Protein AF-A0A434VBG2-F1 (afdb_monomer_lite)

Sequence (48 aa):
IALTGRPVFSVQHHPEASPGPQDSHYLFRRFVNLIRERRGEPALAERA

Radius of gyration: 12.26 Å; chains: 1; bounding box: 28×16×29 Å

Structure (mmCIF, N/CA/C/O backbone):
data_AF-A0A434VBG2-F1
#
_entry.id   AF-A0A434VBG2-F1
#
loop_
_atom_site.group_PDB
_atom_site.id
_atom_site.type_symbol
_atom_site.label_atom_id
_atom_site.label_alt_id
_atom_site.label_comp_id
_atom_site.label_asym_id
_atom_site.label_entity_id
_atom_site.label_seq_id
_atom_site.pdbx_PDB_ins_code
_atom_site.Cartn_x
_atom_site.Cartn_y
_atom_site.Cartn_z
_atom_site.occupancy
_atom_site.B_iso_or_equiv
_atom_site.auth_seq_id
_atom_site.auth_comp_id
_atom_site.auth_asym_id
_atom_site.auth_atom_id
_atom_site.pdbx_PDB_model_num
ATOM 1 N N . ILE A 1 1 ? 7.102 -4.187 3.887 1.00 89.06 1 ILE A N 1
ATOM 2 C CA . ILE A 1 1 ? 7.002 -4.615 5.308 1.00 89.06 1 ILE A CA 1
ATOM 3 C C . ILE A 1 1 ? 5.624 -4.212 5.827 1.00 89.06 1 ILE A C 1
ATOM 5 O O . ILE A 1 1 ? 5.132 -3.170 5.412 1.00 89.06 1 ILE A O 1
ATOM 9 N N . ALA A 1 2 ? 4.980 -5.021 6.671 1.00 94.69 2 ALA A N 1
ATOM 10 C CA . ALA A 1 2 ? 3.697 -4.693 7.300 1.00 94.69 2 ALA A CA 1
ATOM 11 C C . ALA A 1 2 ? 3.705 -5.124 8.772 1.00 94.69 2 ALA A C 1
ATOM 13 O O . ALA A 1 2 ? 4.348 -6.117 9.110 1.00 94.69 2 ALA A O 1
ATOM 14 N N . LEU A 1 3 ? 3.019 -4.371 9.633 1.00 95.81 3 LEU A N 1
ATOM 15 C CA . LEU A 1 3 ? 2.942 -4.660 11.065 1.00 95.81 3 LEU A CA 1
ATOM 16 C C . LEU A 1 3 ? 1.714 -5.524 11.378 1.00 95.81 3 LEU A C 1
ATOM 18 O O . LEU A 1 3 ? 0.599 -5.198 10.977 1.00 95.81 3 LEU A O 1
ATOM 22 N N . THR A 1 4 ? 1.896 -6.601 12.140 1.00 94.81 4 THR A N 1
ATOM 23 C CA . THR A 1 4 ? 0.782 -7.450 12.580 1.00 94.81 4 THR A CA 1
ATOM 24 C C . THR A 1 4 ? -0.144 -6.684 13.529 1.00 94.81 4 THR A C 1
ATOM 26 O O . THR A 1 4 ? 0.311 -6.038 14.472 1.00 94.81 4 THR A O 1
ATOM 29 N N . GLY A 1 5 ? -1.455 -6.755 13.285 1.00 94.56 5 GLY A N 1
ATOM 30 C CA . GLY A 1 5 ? -2.478 -6.156 14.150 1.00 94.56 5 GLY A CA 1
ATOM 31 C C . GLY A 1 5 ? -2.659 -4.640 14.011 1.00 94.56 5 GLY A C 1
ATOM 32 O O . GLY A 1 5 ? -3.444 -4.063 14.760 1.00 94.56 5 GLY A O 1
ATOM 33 N N . ARG A 1 6 ? -1.966 -3.973 13.074 1.00 94.62 6 ARG A N 1
ATOM 34 C CA . ARG A 1 6 ? -2.179 -2.547 12.764 1.00 94.62 6 ARG A CA 1
ATOM 35 C C . ARG A 1 6 ? -2.208 -2.312 11.249 1.00 94.62 6 ARG A C 1
ATOM 37 O O . ARG A 1 6 ? -1.452 -2.964 10.534 1.00 94.62 6 ARG A O 1
ATOM 44 N N . PRO A 1 7 ? -3.002 -1.351 10.741 1.00 95.06 7 PRO A N 1
ATOM 45 C CA . PRO A 1 7 ? -3.078 -1.037 9.313 1.00 95.06 7 PRO A CA 1
ATOM 46 C C . PRO A 1 7 ? -1.874 -0.188 8.858 1.00 95.06 7 PRO A C 1
ATOM 48 O O . PRO A 1 7 ? -2.028 0.932 8.380 1.00 95.06 7 PRO A O 1
ATOM 51 N N . VAL A 1 8 ? -0.655 -0.697 9.054 1.00 96.12 8 VAL A N 1
ATOM 52 C CA . VAL A 1 8 ? 0.603 0.011 8.772 1.00 96.12 8 VAL A CA 1
ATOM 53 C C . VAL A 1 8 ? 1.481 -0.839 7.864 1.00 96.12 8 VAL A C 1
ATOM 55 O O . VAL A 1 8 ? 1.752 -2.007 8.155 1.00 96.12 8 VAL A O 1
ATOM 58 N N . PHE A 1 9 ? 1.956 -0.240 6.774 1.00 97.31 9 PHE A N 1
ATOM 59 C CA . PHE A 1 9 ? 2.904 -0.859 5.856 1.00 97.31 9 PHE A CA 1
ATOM 60 C C . PHE A 1 9 ? 3.881 0.172 5.287 1.00 97.31 9 PHE A C 1
ATOM 62 O O . PHE A 1 9 ? 3.600 1.368 5.266 1.00 97.31 9 PHE A O 1
ATOM 69 N N . SER A 1 10 ? 5.023 -0.313 4.811 1.00 96.88 10 SER A N 1
ATOM 70 C CA . SER A 1 10 ? 6.022 0.473 4.091 1.00 96.88 10 SER A CA 1
ATOM 71 C C . SER A 1 10 ? 6.618 -0.332 2.939 1.00 96.88 10 SER A C 1
ATOM 73 O O . SER A 1 10 ? 6.648 -1.573 2.964 1.00 96.88 10 SER A O 1
ATOM 75 N N . VAL A 1 11 ? 7.103 0.385 1.930 1.00 96.69 11 VAL A N 1
ATOM 76 C CA . VAL A 1 11 ? 7.872 -0.151 0.805 1.00 96.69 11 VAL A CA 1
ATOM 77 C C . VAL A 1 11 ? 9.165 0.636 0.660 1.00 96.69 11 VAL A C 1
ATOM 79 O O . VAL A 1 11 ? 9.228 1.791 1.070 1.00 96.69 11 VAL A O 1
ATOM 82 N N . GLN A 1 12 ? 10.201 -0.017 0.138 1.00 96.25 12 GLN A N 1
ATOM 83 C CA . GLN A 1 12 ? 11.517 0.600 -0.029 1.00 96.25 12 GLN A CA 1
ATOM 84 C C . GLN A 1 12 ? 11.706 1.207 -1.426 1.00 96.25 12 GLN A C 1
ATOM 86 O O . GLN A 1 12 ? 12.504 2.125 -1.594 1.00 96.25 12 GLN A O 1
ATOM 91 N N . HIS A 1 13 ? 11.004 0.682 -2.429 1.00 92.62 13 HIS A N 1
ATOM 92 C CA . HIS A 1 13 ? 11.034 1.181 -3.801 1.00 92.62 13 HIS A CA 1
ATOM 93 C C . HIS A 1 13 ? 10.028 2.318 -4.011 1.00 92.62 13 HIS A C 1
ATOM 95 O O . HIS A 1 13 ? 9.228 2.608 -3.126 1.00 92.62 13 HIS A O 1
ATOM 101 N N . HIS A 1 14 ? 10.067 2.925 -5.197 1.00 94.19 14 HIS A N 1
ATOM 102 C CA . HIS A 1 14 ? 9.183 4.010 -5.625 1.00 94.19 14 HIS A CA 1
ATOM 103 C C . HIS A 1 14 ? 7.901 3.456 -6.273 1.00 94.19 14 HIS A C 1
ATOM 105 O O . HIS A 1 14 ? 7.936 3.071 -7.447 1.00 94.19 14 HIS A O 1
ATOM 111 N N . PRO A 1 15 ? 6.768 3.350 -5.548 1.00 93.50 15 PRO A N 1
ATOM 112 C CA . PRO A 1 15 ? 5.520 2.848 -6.117 1.00 93.50 15 PRO A CA 1
ATOM 113 C C . PRO A 1 15 ? 4.858 3.816 -7.105 1.00 93.50 15 PRO A C 1
ATOM 115 O O . PRO A 1 15 ? 3.985 3.391 -7.857 1.00 93.50 15 PRO A O 1
ATOM 118 N N . GLU A 1 16 ? 5.235 5.095 -7.079 1.00 91.62 16 GLU A N 1
ATOM 119 C CA . GLU A 1 16 ? 4.733 6.165 -7.944 1.00 91.62 16 GLU A CA 1
ATOM 120 C C . GLU A 1 16 ? 5.249 6.090 -9.380 1.00 91.62 16 GLU A C 1
ATOM 122 O O . GLU A 1 16 ? 4.659 6.730 -10.244 1.00 91.62 16 GLU A O 1
ATOM 127 N N . ALA A 1 17 ? 6.331 5.334 -9.612 1.00 81.69 17 ALA A N 1
ATOM 128 C CA . ALA A 1 17 ? 6.939 5.078 -10.915 1.00 81.69 17 ALA A CA 1
ATOM 129 C C . ALA A 1 17 ? 7.037 6.329 -11.818 1.00 81.69 17 ALA A C 1
ATOM 131 O O . ALA A 1 17 ? 6.142 6.641 -12.602 1.00 81.69 17 ALA A O 1
ATOM 132 N N . SER A 1 18 ? 8.150 7.064 -11.736 1.00 79.50 18 SER A N 1
ATOM 133 C CA . SER A 1 18 ? 8.430 8.220 -12.606 1.00 79.50 18 SER A CA 1
ATOM 134 C C . SER A 1 18 ? 9.942 8.493 -12.707 1.00 79.50 18 SER A C 1
ATOM 136 O O . SER A 1 18 ? 10.460 9.283 -11.917 1.00 79.50 18 SER A O 1
ATOM 138 N N . PRO A 1 19 ? 10.666 7.875 -13.670 1.00 85.88 19 PRO A N 1
ATOM 139 C CA . PRO A 1 19 ? 10.214 6.890 -14.667 1.00 85.88 19 PRO A CA 1
ATOM 140 C C . PRO A 1 19 ? 10.121 5.459 -14.095 1.00 85.88 19 PRO A C 1
ATOM 142 O O . PRO A 1 19 ? 10.743 5.157 -13.080 1.00 85.88 19 PRO A O 1
ATOM 145 N N . GLY A 1 20 ? 9.375 4.556 -14.744 1.00 84.00 20 GLY A N 1
ATOM 146 C CA . GLY A 1 20 ? 9.365 3.127 -14.390 1.00 84.00 20 GLY A CA 1
ATOM 147 C C . GLY A 1 20 ? 8.037 2.397 -14.645 1.00 84.00 20 GLY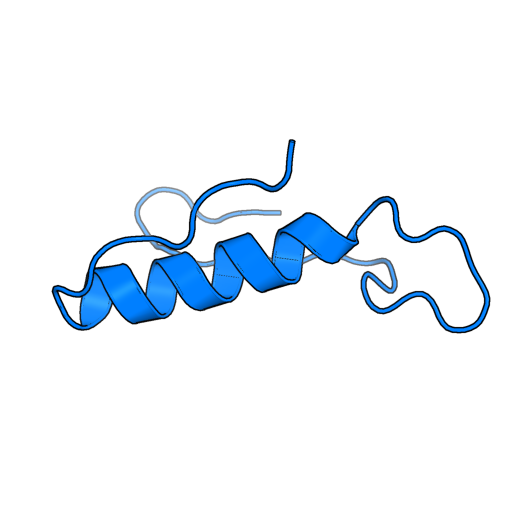 A C 1
ATOM 148 O O . GLY A 1 20 ? 7.069 3.020 -15.083 1.00 84.00 20 GLY A O 1
ATOM 149 N N . PRO A 1 21 ? 7.986 1.076 -14.385 1.00 87.25 21 PRO A N 1
ATOM 150 C CA . PRO A 1 21 ? 6.771 0.268 -14.497 1.00 87.25 21 PRO A CA 1
ATOM 151 C C . PRO A 1 21 ? 5.772 0.575 -13.370 1.00 87.25 21 PRO A C 1
ATOM 153 O O . PRO A 1 21 ? 6.155 0.808 -12.226 1.00 87.25 21 PRO A O 1
ATOM 156 N N . GLN A 1 22 ? 4.474 0.527 -13.677 1.00 89.19 22 GLN A N 1
ATOM 157 C CA . GLN A 1 22 ? 3.390 0.889 -12.748 1.00 89.19 22 GLN A CA 1
ATOM 158 C C . GLN A 1 22 ? 2.888 -0.282 -11.881 1.00 89.19 22 GLN A C 1
ATOM 160 O O . GLN A 1 22 ? 1.825 -0.197 -11.263 1.00 89.19 22 GLN A O 1
ATOM 165 N N . ASP A 1 23 ? 3.668 -1.358 -11.777 1.00 89.06 23 ASP A N 1
ATOM 166 C CA . ASP A 1 23 ? 3.287 -2.618 -11.118 1.00 89.06 23 ASP A CA 1
ATOM 167 C C . ASP A 1 23 ? 2.955 -2.447 -9.626 1.00 89.06 23 ASP A C 1
ATOM 169 O O . ASP A 1 23 ? 2.262 -3.263 -9.023 1.00 89.06 23 ASP A O 1
ATOM 173 N N . SER A 1 24 ? 3.432 -1.363 -9.011 1.00 93.19 24 SER A N 1
ATOM 174 C CA . SER A 1 24 ? 3.234 -1.054 -7.591 1.00 93.19 24 SER A CA 1
ATOM 175 C C . SER A 1 24 ? 2.120 -0.038 -7.305 1.00 93.19 24 SER A C 1
ATOM 177 O O . SER A 1 24 ? 1.867 0.269 -6.138 1.00 93.19 24 SER A O 1
ATOM 179 N N . HIS A 1 25 ? 1.385 0.439 -8.319 1.00 91.00 25 HIS A N 1
ATOM 180 C CA . HIS A 1 25 ? 0.310 1.426 -8.129 1.00 91.00 25 HIS A CA 1
ATOM 181 C C . HIS A 1 25 ? -0.839 0.928 -7.232 1.00 91.00 25 HIS A C 1
ATOM 183 O O . HIS A 1 25 ? -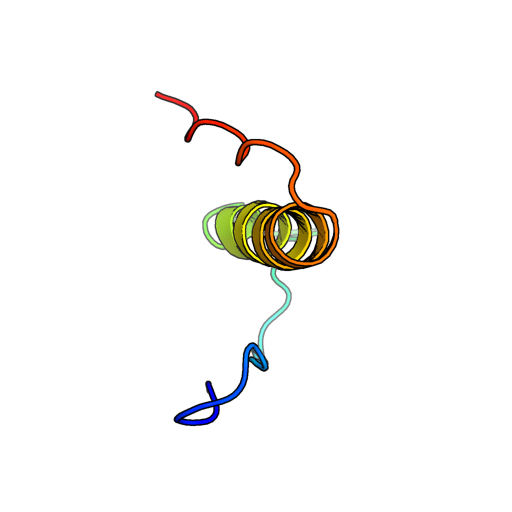1.548 1.732 -6.619 1.00 91.00 25 HIS A O 1
ATOM 189 N N . TYR A 1 26 ? -1.023 -0.391 -7.101 1.00 92.00 26 TYR A N 1
ATOM 190 C CA . TYR A 1 26 ? -2.031 -0.972 -6.207 1.00 92.00 26 TYR A CA 1
ATOM 191 C C . TYR A 1 26 ? -1.823 -0.570 -4.735 1.00 92.00 26 TYR A C 1
ATOM 193 O O . TYR A 1 26 ? -2.789 -0.521 -3.972 1.00 92.00 26 TYR A O 1
ATOM 201 N N . LEU A 1 27 ?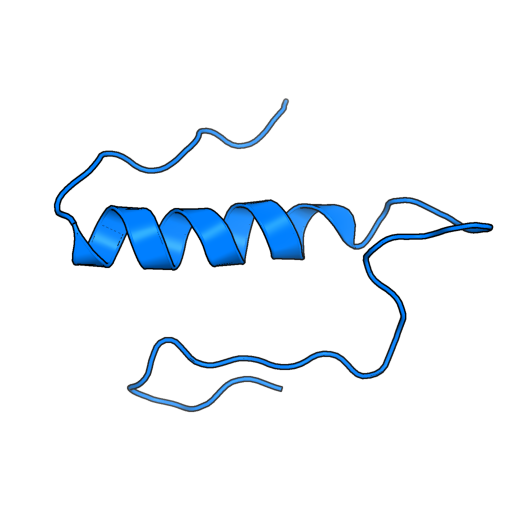 -0.592 -0.227 -4.334 1.00 95.00 27 LEU A N 1
ATOM 202 C CA . LEU A 1 27 ? -0.267 0.196 -2.970 1.00 95.00 27 LEU A CA 1
ATOM 203 C C . LEU A 1 27 ? -0.981 1.496 -2.580 1.00 95.00 27 LEU A C 1
ATOM 205 O O . LEU A 1 27 ? -1.407 1.631 -1.433 1.00 95.00 27 LEU A O 1
ATOM 209 N N . PHE A 1 28 ? -1.207 2.408 -3.532 1.00 94.75 28 PHE A N 1
ATOM 210 C CA . PHE A 1 28 ? -2.004 3.614 -3.293 1.00 94.75 28 PHE A CA 1
ATOM 211 C C . PHE A 1 28 ? -3.482 3.280 -3.083 1.00 94.75 28 PHE A C 1
ATOM 213 O O . PHE A 1 28 ? -4.104 3.803 -2.159 1.00 94.75 28 PHE A O 1
ATOM 220 N N . ARG A 1 29 ? -4.046 2.359 -3.880 1.00 94.75 29 ARG A N 1
ATOM 221 C CA . ARG A 1 29 ? -5.430 1.895 -3.678 1.00 94.75 29 ARG A CA 1
ATOM 222 C C . ARG A 1 29 ? -5.581 1.220 -2.318 1.00 94.75 29 ARG A C 1
ATOM 224 O O . ARG A 1 29 ? -6.528 1.519 -1.596 1.00 94.75 29 ARG A O 1
ATOM 231 N N . ARG A 1 30 ? -4.6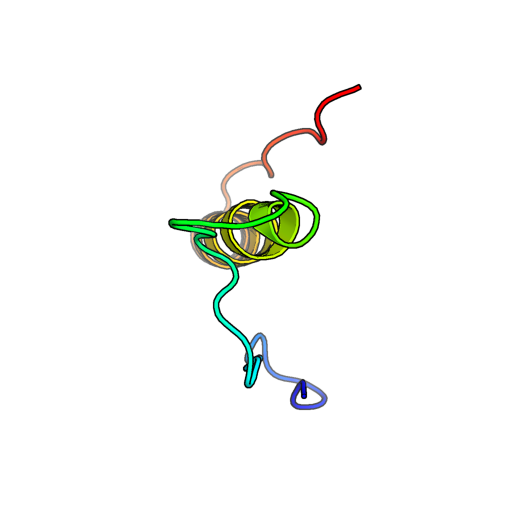23 0.369 -1.939 1.00 95.31 30 ARG A N 1
ATOM 232 C CA . ARG A 1 30 ? -4.573 -0.250 -0.611 1.00 95.31 30 ARG A CA 1
ATOM 233 C C . ARG A 1 30 ? -4.566 0.808 0.492 1.00 95.31 30 ARG A C 1
ATOM 235 O O . ARG A 1 30 ? -5.372 0.708 1.408 1.00 95.31 30 ARG A O 1
ATOM 242 N N . PHE A 1 31 ? -3.711 1.829 0.392 1.00 96.62 31 PHE A N 1
ATOM 243 C CA . PHE A 1 31 ? -3.652 2.921 1.369 1.00 96.62 31 PHE A CA 1
ATOM 244 C C . PHE A 1 31 ? -4.991 3.663 1.505 1.00 96.62 31 PHE A C 1
ATOM 246 O O . PHE A 1 31 ? -5.490 3.835 2.615 1.00 96.62 31 PHE A O 1
ATOM 253 N N . VAL A 1 32 ? -5.621 4.037 0.387 1.00 97.12 32 VAL A N 1
ATOM 254 C CA . VAL A 1 32 ? -6.932 4.710 0.399 1.00 97.12 32 VAL A CA 1
ATOM 255 C C . VAL A 1 32 ? -8.018 3.817 1.000 1.00 97.12 32 VAL A C 1
ATOM 257 O O . VAL A 1 32 ? -8.863 4.303 1.750 1.00 97.12 32 VAL A O 1
ATOM 260 N N . ASN A 1 33 ? -7.991 2.513 0.724 1.00 97.00 33 ASN A N 1
ATOM 261 C CA . ASN A 1 33 ? -8.958 1.579 1.297 1.00 97.00 33 ASN A CA 1
ATOM 262 C C . ASN A 1 33 ? -8.826 1.467 2.826 1.00 97.00 33 ASN A C 1
ATOM 264 O O . ASN A 1 33 ? -9.852 1.406 3.495 1.00 97.00 33 ASN A O 1
ATOM 268 N N . LEU A 1 34 ? -7.614 1.559 3.391 1.00 97.06 34 LEU A N 1
ATOM 269 C CA . LEU A 1 34 ? -7.428 1.622 4.852 1.00 97.06 34 LEU A CA 1
ATOM 270 C C . LEU A 1 34 ? -8.039 2.897 5.463 1.00 97.06 34 LEU A C 1
ATOM 272 O O . LEU A 1 34 ? -8.612 2.858 6.552 1.00 97.06 34 LEU A O 1
ATOM 276 N N . ILE A 1 35 ? -7.955 4.035 4.762 1.00 97.50 35 ILE A N 1
ATOM 277 C CA . ILE A 1 35 ? -8.600 5.288 5.195 1.00 97.50 35 ILE A CA 1
ATOM 278 C C . ILE A 1 35 ? -10.127 5.145 5.155 1.00 97.50 35 ILE A C 1
ATOM 280 O O . ILE A 1 35 ? -10.806 5.545 6.099 1.00 97.50 35 ILE A O 1
ATOM 284 N N . ARG A 1 36 ? -10.669 4.566 4.078 1.00 97.44 36 ARG A N 1
ATOM 285 C CA . ARG A 1 36 ? -12.113 4.341 3.903 1.00 97.44 36 ARG A CA 1
ATOM 286 C C . ARG A 1 36 ? -12.682 3.416 4.968 1.00 97.44 36 ARG A C 1
ATOM 288 O O . ARG A 1 36 ? -13.682 3.763 5.586 1.00 97.44 36 ARG A O 1
ATOM 295 N N . GLU A 1 37 ? -11.999 2.309 5.249 1.00 96.62 37 GLU A N 1
ATOM 296 C CA . GLU A 1 37 ? -12.361 1.384 6.325 1.00 96.62 37 GLU A CA 1
ATOM 297 C C . GLU A 1 37 ? -12.471 2.121 7.664 1.00 96.62 37 GLU A C 1
ATOM 299 O O . GLU A 1 37 ? -13.477 2.010 8.365 1.00 96.62 37 GLU A O 1
ATOM 304 N N . ARG A 1 38 ? -11.487 2.973 7.984 1.00 96.75 38 ARG A N 1
ATOM 305 C CA . ARG A 1 38 ? -11.508 3.770 9.217 1.00 96.75 38 ARG A CA 1
ATOM 306 C C . ARG A 1 38 ? -12.671 4.767 9.278 1.00 96.75 38 ARG A C 1
ATOM 308 O O . ARG A 1 38 ? -13.081 5.139 10.375 1.00 96.75 38 ARG A O 1
ATOM 315 N N . ARG A 1 39 ? -13.185 5.200 8.126 1.00 97.44 39 ARG A N 1
ATOM 316 C CA . ARG A 1 39 ? -14.326 6.120 7.989 1.00 97.44 39 ARG A CA 1
ATOM 317 C C . ARG A 1 39 ? -15.676 5.403 7.855 1.00 97.44 39 ARG A C 1
ATOM 319 O O . ARG A 1 39 ? -16.693 6.084 7.807 1.00 97.44 39 ARG A O 1
ATOM 326 N N . GLY A 1 40 ? -15.704 4.068 7.798 1.00 97.31 40 GLY A N 1
ATOM 327 C CA . GLY A 1 40 ? -16.925 3.298 7.530 1.00 97.31 40 GLY A CA 1
ATOM 328 C C . GLY A 1 40 ? -17.422 3.417 6.084 1.00 97.31 40 GLY A C 1
ATOM 329 O O . GLY A 1 40 ? -18.604 3.221 5.816 1.00 97.31 40 GLY A O 1
ATOM 330 N N . GLU A 1 41 ? -16.537 3.769 5.151 1.00 97.56 41 GLU A N 1
ATOM 331 C CA . GLU A 1 41 ? -16.845 3.913 3.729 1.00 97.56 41 GLU A CA 1
ATOM 332 C C . GLU A 1 41 ? -16.544 2.611 2.966 1.00 97.56 41 GLU A C 1
ATOM 334 O O . GLU A 1 41 ? -15.604 1.890 3.314 1.00 97.56 41 GLU A O 1
ATOM 339 N N . PRO A 1 42 ? -17.283 2.309 1.883 1.00 96.56 42 PRO A N 1
ATOM 340 C CA . PRO A 1 42 ? -17.010 1.132 1.067 1.00 96.56 42 PRO A CA 1
ATOM 341 C C . PRO A 1 42 ? -15.646 1.241 0.371 1.00 96.56 42 PRO A C 1
ATOM 343 O O . PRO A 1 42 ? -15.249 2.312 -0.108 1.00 96.56 42 PRO A O 1
ATOM 346 N N . ALA A 1 43 ? -14.938 0.114 0.278 1.00 95.56 43 ALA A N 1
ATOM 347 C CA . ALA A 1 43 ? -13.657 0.021 -0.414 1.00 95.56 43 ALA A CA 1
ATOM 348 C C . ALA A 1 43 ? -13.798 0.317 -1.919 1.00 95.56 43 ALA A C 1
ATOM 350 O O . ALA A 1 43 ? -14.824 0.041 -2.540 1.00 95.56 43 ALA A O 1
ATOM 351 N N . LEU A 1 44 ? -12.744 0.872 -2.518 1.00 93.44 44 LEU A N 1
ATOM 352 C CA . LEU A 1 44 ? -12.635 0.993 -3.970 1.00 93.44 44 LEU A CA 1
ATOM 353 C C . LEU A 1 44 ? -12.448 -0.396 -4.588 1.00 93.44 44 LEU A C 1
ATOM 355 O O . LEU A 1 44 ? -11.586 -1.152 -4.131 1.00 93.44 44 LEU A O 1
ATOM 359 N N . ALA A 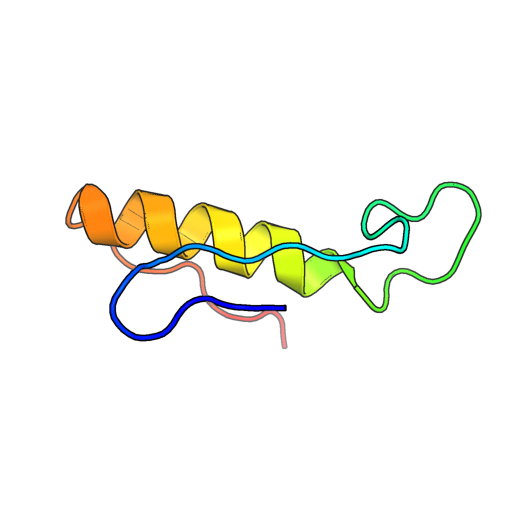1 45 ? -13.203 -0.686 -5.650 1.00 89.38 45 ALA A N 1
ATOM 360 C CA . ALA A 1 45 ? -13.037 -1.899 -6.442 1.00 89.38 45 ALA A CA 1
ATOM 361 C C . ALA A 1 45 ? -11.630 -1.974 -7.059 1.00 89.38 45 ALA A C 1
ATOM 363 O O . ALA A 1 45 ? -11.026 -0.952 -7.418 1.00 89.38 45 ALA A O 1
ATOM 364 N N . GLU A 1 46 ? -11.106 -3.190 -7.198 1.00 77.12 46 GLU A N 1
ATOM 365 C CA . GLU A 1 46 ? -9.935 -3.411 -8.037 1.00 77.12 46 GLU A CA 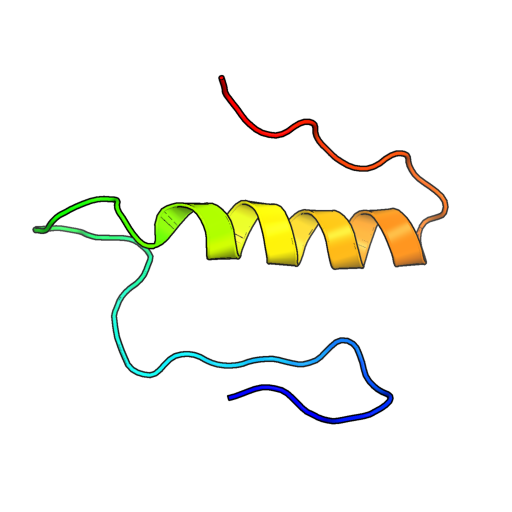1
ATOM 366 C C . GLU A 1 46 ? -10.294 -3.129 -9.500 1.00 77.12 46 GLU A C 1
ATOM 368 O O . GLU A 1 46 ? -11.418 -3.364 -9.944 1.00 77.12 46 GLU A O 1
ATOM 373 N N . ARG A 1 47 ? -9.347 -2.545 -10.240 1.00 67.62 47 ARG A N 1
ATOM 374 C CA . ARG A 1 47 ? -9.485 -2.439 -11.695 1.00 67.62 47 ARG A CA 1
ATOM 375 C C . ARG A 1 47 ? -9.408 -3.860 -12.262 1.00 67.62 47 ARG A C 1
ATOM 377 O O . ARG A 1 47 ? -8.509 -4.587 -11.849 1.00 67.62 47 ARG A O 1
ATOM 384 N N . ALA A 1 48 ? -10.333 -4.205 -13.159 1.00 50.97 48 ALA A N 1
ATOM 385 C CA . ALA A 1 48 ? -10.186 -5.355 -14.050 1.00 50.97 48 ALA A CA 1
ATOM 386 C C . ALA A 1 48 ? -8.967 -5.176 -14.966 1.00 50.97 48 ALA A C 1
ATOM 388 O O . ALA A 1 48 ? -8.646 -4.001 -15.279 1.00 50.97 48 ALA A O 1
#

Secondary structure (DSSP, 8-state):
-B-TTSS-B--SS-TT-SSS--TTTHHHHHHHHHHHHHHTPPPPPPP-

Foldseek 3Di:
DADPPDLDDDDDDDCVPPPDDNPSVVVVLSVVQVVCVVVVHDRDDDDD

pLDDT: mean 91.78, std 8.48, range [50.97, 97.56]